Protein AF-A0A923Q7X8-F1 (afdb_monomer)

Secondary structure (DSSP, 8-state):
-HHHHHHHHHHHHHHHHHHHHHHHTTS-HHHHHHHHHHHHHHHHHHHHHHTTGGGS-GGGHHHHHHHHHHHHHHHHHHHHHHHHS-HHHHHHHHHGGGG--

Foldseek 3Di:
DVVVVVVVVCVVVVVCLVVLLVVVLVDPNVVSLVVVVVVCCVPVVVVCVVVPVVPDDPVCVVVVVVCVVVVSVVVSVLSVQSNVDPVVVSVVVVVCVVVPD

Sequence (101 aa):
MPAFLALLASALWGTSDFLGGTASRRLPVLSVLGVSQLCALLVLTPVALALGGLSTDRAYVLPAVLAGLVGPAALVAFYRALATGTMGVVAPIAALGVVVP

Solvent-accessible surface area (backbone atoms only — not comparable to full-atom values): 5726 Å² total; per-residue (Å²): 114,69,68,60,54,49,52,52,49,52,52,52,50,56,51,48,52,51,51,49,27,57,47,35,65,78,42,61,56,68,58,59,49,49,53,51,50,50,51,47,49,67,55,48,49,61,53,36,56,75,73,46,56,85,77,57,64,74,82,52,51,63,60,49,53,50,50,63,50,51,53,58,53,51,50,50,54,50,39,49,46,33,45,77,42,61,53,85,58,40,53,60,59,57,59,54,54,77,75,62,131

Mean predicted aligned error: 8.94 Å

Radius of gyration: 15.89 Å; Cα contacts (8 Å, |Δi|>4): 30; chains: 1; bounding box: 35×34×40 Å

pLDDT: mean 75.82, std 9.78, range [43.19, 89.88]

Structure (mmCIF, N/CA/C/O backbone):
data_AF-A0A923Q7X8-F1
#
_entry.id   AF-A0A923Q7X8-F1
#
loop_
_atom_site.group_PDB
_atom_site.id
_atom_site.type_symbol
_atom_site.label_atom_id
_atom_site.label_alt_id
_atom_site.label_comp_id
_atom_site.label_asym_id
_a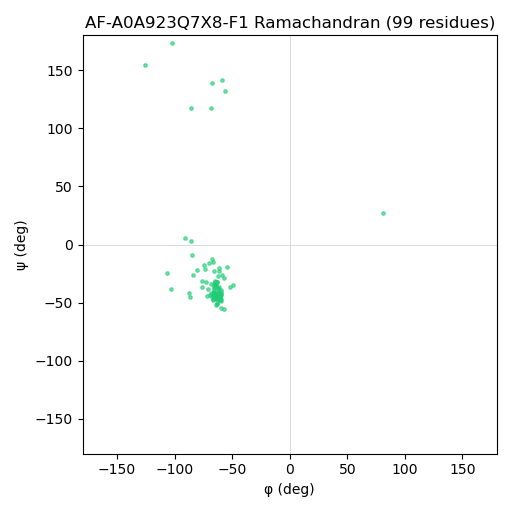tom_site.label_entity_id
_atom_site.label_seq_id
_atom_site.pdbx_PDB_ins_code
_atom_site.Cartn_x
_atom_site.Cartn_y
_atom_site.Cartn_z
_atom_site.occupancy
_atom_site.B_iso_or_equiv
_atom_site.auth_seq_id
_atom_site.auth_comp_id
_atom_site.auth_asym_id
_atom_site.auth_atom_id
_atom_site.pdbx_PDB_model_num
ATOM 1 N N . MET A 1 1 ? -0.223 -22.724 -8.890 1.00 69.25 1 MET A N 1
ATOM 2 C CA . MET A 1 1 ? 0.452 -21.426 -8.657 1.00 69.25 1 MET A CA 1
ATOM 3 C C . MET A 1 1 ? -0.482 -20.307 -8.178 1.00 69.25 1 MET A C 1
ATOM 5 O O . MET A 1 1 ? -0.217 -19.794 -7.098 1.00 69.25 1 MET A O 1
ATOM 9 N N . PRO A 1 2 ? -1.562 -19.922 -8.891 1.00 83.25 2 PRO A N 1
ATOM 10 C CA . PRO A 1 2 ? -2.341 -18.723 -8.537 1.00 83.25 2 PRO A CA 1
ATOM 11 C C . PRO A 1 2 ? -3.074 -18.841 -7.193 1.00 83.25 2 PRO A C 1
ATOM 13 O O . PRO A 1 2 ? -3.106 -17.881 -6.435 1.00 83.25 2 PRO A O 1
ATOM 16 N N . ALA A 1 3 ? -3.570 -20.034 -6.842 1.00 86.31 3 ALA A N 1
ATOM 17 C CA . ALA A 1 3 ? -4.223 -20.274 -5.552 1.00 86.31 3 ALA A CA 1
ATOM 18 C C . ALA A 1 3 ? -3.291 -20.045 -4.346 1.00 86.31 3 ALA A C 1
ATOM 20 O O . ALA A 1 3 ? -3.716 -19.510 -3.329 1.00 86.31 3 ALA A O 1
ATOM 21 N N . PHE A 1 4 ? -2.008 -20.401 -4.469 1.00 89.88 4 PHE A N 1
ATOM 22 C CA . PHE A 1 4 ? -1.027 -20.176 -3.406 1.00 89.88 4 PHE A CA 1
ATOM 23 C C . PHE A 1 4 ? -0.752 -18.681 -3.203 1.00 89.88 4 PHE A C 1
ATOM 25 O O . PHE A 1 4 ? -0.775 -18.202 -2.074 1.00 89.88 4 PHE A O 1
ATOM 32 N N . LEU A 1 5 ? -0.572 -17.933 -4.298 1.00 87.25 5 LEU A N 1
ATOM 33 C CA . LEU A 1 5 ? -0.416 -16.477 -4.250 1.00 87.25 5 LEU A CA 1
ATOM 34 C C . LEU A 1 5 ? -1.668 -15.788 -3.694 1.00 87.25 5 LEU A C 1
ATOM 36 O O . LEU A 1 5 ? -1.538 -14.839 -2.931 1.00 87.25 5 LEU A O 1
ATOM 40 N N . ALA A 1 6 ? -2.864 -16.287 -4.018 1.00 84.69 6 ALA A N 1
ATOM 41 C CA . ALA A 1 6 ? -4.121 -15.766 -3.485 1.00 84.69 6 ALA A CA 1
ATOM 42 C C . ALA A 1 6 ? -4.249 -15.983 -1.966 1.00 84.69 6 ALA A C 1
ATOM 44 O O . ALA A 1 6 ? -4.653 -15.066 -1.255 1.00 84.69 6 ALA A O 1
ATOM 45 N N . LEU A 1 7 ? -3.855 -17.155 -1.453 1.00 88.00 7 LEU A N 1
ATOM 46 C CA . LEU A 1 7 ? -3.823 -17.427 -0.010 1.00 88.00 7 LEU A CA 1
ATOM 47 C C . LEU A 1 7 ? -2.814 -16.529 0.712 1.00 88.00 7 LEU A C 1
ATOM 49 O O . LEU A 1 7 ? -3.130 -15.960 1.755 1.00 88.00 7 LEU A O 1
ATOM 53 N N . LEU A 1 8 ? -1.623 -16.362 0.134 1.00 89.38 8 LEU A N 1
ATOM 54 C CA . LEU A 1 8 ? -0.598 -15.455 0.650 1.00 89.38 8 LEU A CA 1
ATOM 55 C C . LEU A 1 8 ? -1.089 -14.007 0.671 1.00 89.38 8 LEU A C 1
ATOM 57 O O . LEU A 1 8 ? -0.959 -13.334 1.689 1.00 89.38 8 LEU A O 1
ATOM 61 N N . ALA A 1 9 ? -1.692 -13.542 -0.423 1.00 86.12 9 ALA A N 1
ATOM 62 C CA . ALA A 1 9 ? -2.262 -12.206 -0.514 1.00 86.12 9 ALA A CA 1
ATOM 63 C C . ALA A 1 9 ? -3.358 -12.001 0.536 1.00 86.12 9 ALA A C 1
ATOM 65 O O . ALA A 1 9 ? -3.314 -11.009 1.254 1.00 86.12 9 ALA A O 1
ATOM 66 N N . SER A 1 10 ? -4.282 -12.957 0.683 1.00 83.81 10 SER A N 1
ATOM 67 C CA . SER A 1 10 ? -5.348 -12.907 1.690 1.00 83.81 10 SER A CA 1
ATOM 68 C C . SER A 1 10 ? -4.792 -12.842 3.115 1.00 83.81 10 SER A C 1
ATOM 70 O O . SER A 1 10 ? -5.249 -12.019 3.908 1.00 83.81 10 SER A O 1
ATOM 72 N N . ALA A 1 11 ? -3.770 -13.642 3.429 1.00 86.00 11 ALA A N 1
ATOM 73 C CA . ALA A 1 11 ? -3.123 -13.622 4.736 1.00 86.00 11 ALA A CA 1
ATOM 74 C C . ALA A 1 11 ? -2.412 -12.284 5.007 1.00 86.00 11 ALA A C 1
ATOM 76 O O . ALA A 1 11 ? -2.569 -11.712 6.086 1.00 86.00 11 ALA A O 1
ATOM 77 N N . LEU A 1 12 ? -1.660 -11.763 4.033 1.00 86.06 12 LEU A N 1
ATOM 78 C CA . LEU A 1 12 ? -0.925 -10.501 4.160 1.00 86.06 12 LEU A CA 1
ATOM 79 C C . LEU A 1 12 ? -1.867 -9.300 4.289 1.00 86.06 12 LEU A C 1
ATOM 81 O O . LEU A 1 12 ? -1.678 -8.478 5.184 1.00 86.06 12 LEU A O 1
ATOM 85 N N . TRP A 1 13 ? -2.896 -9.220 3.441 1.00 79.31 13 TRP A N 1
ATOM 86 C CA . TRP A 1 13 ? -3.900 -8.156 3.501 1.00 79.31 13 TRP A CA 1
ATOM 87 C C . TRP A 1 13 ? -4.685 -8.199 4.808 1.00 79.31 13 TRP A C 1
ATOM 89 O O . TRP A 1 13 ? -4.727 -7.200 5.519 1.00 79.31 13 TRP A O 1
ATOM 99 N N . GLY A 1 14 ? -5.218 -9.365 5.189 1.00 79.94 14 GLY A N 1
ATOM 100 C CA . GLY A 1 14 ? -5.986 -9.497 6.427 1.00 79.94 14 GLY A CA 1
ATOM 101 C C . GLY A 1 14 ? -5.173 -9.139 7.674 1.00 79.94 14 GLY A C 1
ATOM 102 O O . GLY A 1 14 ? -5.678 -8.472 8.577 1.00 79.94 14 GLY A O 1
ATOM 103 N N . THR A 1 15 ? -3.892 -9.524 7.712 1.00 80.56 15 THR A N 1
ATOM 104 C CA . THR A 1 15 ? -2.999 -9.189 8.833 1.00 80.56 15 THR A CA 1
ATOM 105 C C . THR A 1 15 ? -2.686 -7.691 8.874 1.00 80.56 15 THR A C 1
ATOM 107 O O . THR A 1 15 ? -2.741 -7.088 9.948 1.00 80.56 15 THR A O 1
ATOM 110 N N . SER A 1 16 ? -2.406 -7.073 7.722 1.00 78.00 16 SER A N 1
ATOM 111 C CA . SER A 1 16 ? -2.181 -5.626 7.612 1.00 78.00 16 SER A CA 1
ATOM 112 C C . SER A 1 16 ? -3.408 -4.810 8.011 1.00 78.00 16 SER A C 1
ATOM 114 O O . 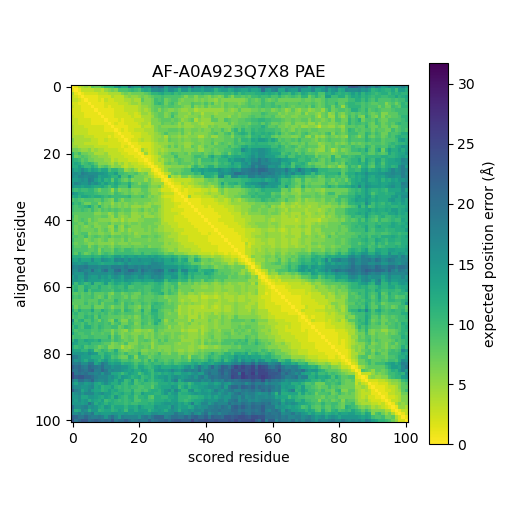SER A 1 16 ? -3.266 -3.864 8.781 1.00 78.00 16 SER A O 1
ATOM 116 N N . ASP A 1 17 ? -4.607 -5.191 7.570 1.00 76.00 17 ASP A N 1
ATOM 117 C CA . ASP A 1 17 ? -5.846 -4.477 7.899 1.00 76.00 17 ASP A CA 1
ATOM 118 C C . ASP A 1 17 ? -6.166 -4.566 9.393 1.00 76.00 17 ASP A C 1
ATOM 120 O O . ASP A 1 17 ? -6.560 -3.577 10.019 1.00 76.00 17 ASP A O 1
ATOM 124 N N . PHE A 1 18 ? -5.935 -5.734 10.000 1.00 70.81 18 PHE A N 1
ATOM 125 C CA . PHE A 1 18 ? -6.127 -5.931 11.433 1.00 70.81 18 PHE A CA 1
ATOM 126 C C . PHE A 1 18 ? -5.128 -5.119 12.267 1.00 70.81 18 PHE A C 1
ATOM 128 O O . PHE A 1 18 ? -5.521 -4.426 13.214 1.00 70.81 18 PHE A O 1
ATOM 135 N N . LEU A 1 19 ? -3.839 -5.168 11.916 1.00 75.06 19 LEU A N 1
ATOM 136 C CA . LEU A 1 19 ? -2.790 -4.404 12.594 1.00 75.06 19 LEU A CA 1
ATOM 137 C C . LEU A 1 19 ? -2.981 -2.897 12.396 1.00 75.06 19 LEU A C 1
ATOM 139 O O . LEU A 1 19 ? -2.925 -2.148 13.369 1.00 75.06 19 LEU A O 1
ATOM 143 N N . GLY A 1 20 ? -3.265 -2.458 11.170 1.00 71.31 20 GLY A N 1
ATOM 144 C CA . GLY A 1 20 ? -3.501 -1.062 10.809 1.00 71.31 20 GLY A CA 1
ATOM 145 C C . GLY A 1 20 ? -4.751 -0.490 11.475 1.00 71.31 20 GLY A C 1
ATOM 146 O O . GLY A 1 20 ? -4.696 0.602 12.044 1.00 71.31 20 GLY A O 1
ATOM 147 N N . GLY A 1 21 ? -5.852 -1.246 11.509 1.00 69.25 21 GLY A N 1
ATOM 148 C CA . GLY A 1 21 ? -7.080 -0.878 12.217 1.00 69.25 21 GLY A CA 1
ATOM 149 C C . GLY A 1 21 ? -6.898 -0.821 13.736 1.00 69.25 21 GLY A C 1
ATOM 150 O O . GLY A 1 21 ? -7.349 0.125 14.384 1.00 69.25 21 GLY A O 1
ATOM 151 N N . THR A 1 22 ? -6.174 -1.780 14.321 1.00 69.38 22 THR A N 1
ATOM 152 C CA . THR A 1 22 ? -5.876 -1.796 15.764 1.00 69.38 22 THR A CA 1
ATOM 153 C C . THR A 1 22 ? -4.921 -0.667 16.162 1.00 69.38 22 THR A C 1
ATOM 155 O O . THR A 1 22 ? -5.141 -0.004 17.177 1.00 69.38 22 THR A O 1
ATOM 158 N N . ALA A 1 23 ? -3.890 -0.396 15.356 1.00 66.50 23 ALA A N 1
ATOM 159 C CA . ALA A 1 23 ? -2.954 0.707 15.569 1.00 66.50 23 ALA A CA 1
ATOM 160 C C . ALA A 1 23 ? -3.640 2.074 15.422 1.00 66.50 23 ALA A C 1
ATOM 162 O O . ALA A 1 23 ? -3.430 2.954 16.254 1.00 66.50 23 ALA A O 1
ATOM 163 N N . SER A 1 24 ? -4.532 2.226 14.439 1.00 66.69 24 SER A N 1
ATOM 164 C CA . SER A 1 24 ? -5.314 3.451 14.200 1.00 66.69 24 SER A CA 1
ATOM 165 C C . SER A 1 24 ? -6.323 3.774 15.308 1.00 66.69 24 SER A C 1
ATOM 167 O O . SER A 1 24 ? -6.807 4.899 15.389 1.00 66.69 24 SER A O 1
ATOM 169 N N . ARG A 1 25 ? -6.634 2.812 16.188 1.00 66.69 25 ARG A N 1
ATOM 170 C CA . ARG A 1 25 ? -7.414 3.059 17.415 1.00 66.69 25 ARG A CA 1
ATOM 171 C C . ARG A 1 25 ? -6.581 3.648 18.553 1.00 66.69 25 ARG A C 1
ATOM 173 O O . ARG A 1 25 ? -7.151 4.223 19.473 1.00 66.69 25 ARG A O 1
ATOM 180 N N . ARG A 1 26 ? -5.255 3.470 18.531 1.00 63.03 26 ARG A N 1
ATOM 181 C CA . ARG A 1 26 ? -4.336 3.918 19.596 1.00 63.03 26 ARG A CA 1
ATOM 182 C C . ARG A 1 26 ? -3.499 5.130 19.199 1.00 63.03 26 ARG A C 1
ATOM 184 O O . ARG A 1 26 ? -3.045 5.859 20.073 1.00 63.03 26 ARG A O 1
ATOM 191 N N . LEU A 1 27 ? -3.283 5.331 17.904 1.00 64.06 27 LEU A N 1
ATOM 192 C CA . LEU A 1 27 ? -2.465 6.399 17.343 1.00 64.06 27 LEU A CA 1
ATOM 193 C C . LEU A 1 27 ? -3.266 7.196 16.308 1.00 64.06 27 LEU A C 1
ATOM 195 O O . LEU A 1 27 ? -4.182 6.649 15.692 1.00 64.06 27 LEU A O 1
ATOM 199 N N . PRO A 1 28 ? -2.916 8.473 16.068 1.00 68.19 28 PRO A N 1
ATOM 200 C CA . PRO A 1 28 ? -3.516 9.244 14.989 1.00 68.19 28 PRO A CA 1
ATOM 201 C C . PRO A 1 28 ? -3.318 8.513 13.655 1.00 68.19 28 PRO A C 1
ATOM 203 O O . PRO A 1 28 ? -2.200 8.116 13.324 1.00 68.19 28 PRO A O 1
ATOM 206 N N . VAL A 1 29 ? -4.384 8.380 12.861 1.00 65.31 29 VAL A N 1
ATOM 207 C CA . VAL A 1 29 ? -4.354 7.701 11.547 1.00 65.31 29 VAL A CA 1
ATOM 208 C C . VAL A 1 29 ? -3.238 8.248 10.652 1.00 65.31 29 VAL A C 1
ATOM 210 O O . VAL A 1 29 ? -2.566 7.484 9.969 1.00 65.31 29 VAL A O 1
ATOM 213 N N . LEU A 1 30 ? -2.978 9.558 10.711 1.00 66.75 30 LEU A N 1
ATOM 214 C CA . LEU A 1 30 ? -1.902 10.211 9.959 1.00 66.75 30 LEU A CA 1
ATOM 215 C C . LEU A 1 30 ? -0.500 9.715 10.345 1.00 66.75 30 LEU A C 1
ATOM 217 O O . LEU A 1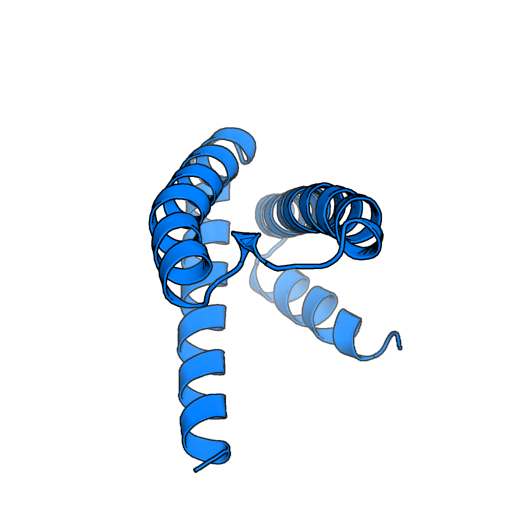 30 ? 0.373 9.647 9.485 1.00 66.75 30 LEU A O 1
ATOM 221 N N . SER A 1 31 ? -0.275 9.338 11.605 1.00 69.06 31 SER A N 1
ATOM 222 C CA . SER A 1 31 ? 1.005 8.797 12.076 1.00 69.06 31 SER A CA 1
ATOM 223 C C . SER A 1 31 ? 1.232 7.382 11.545 1.00 69.06 31 SER A C 1
ATOM 225 O O . SER A 1 31 ? 2.313 7.073 11.052 1.00 69.06 31 SER A O 1
ATOM 227 N N . VAL A 1 32 ? 0.193 6.542 11.590 1.00 69.44 32 VAL A N 1
ATOM 228 C CA . VAL A 1 32 ? 0.228 5.174 11.045 1.00 69.44 32 VAL A CA 1
ATOM 229 C C . VAL A 1 32 ? 0.444 5.213 9.532 1.00 69.44 32 VAL A C 1
ATOM 231 O O . VAL A 1 32 ? 1.293 4.497 9.004 1.00 69.44 32 VAL A O 1
ATOM 234 N N . LEU A 1 33 ? -0.263 6.111 8.842 1.00 73.38 33 LEU A N 1
ATOM 235 C CA . LEU A 1 33 ? -0.122 6.301 7.404 1.00 73.38 33 LEU A CA 1
ATOM 236 C C . LEU A 1 33 ? 1.265 6.832 7.033 1.00 73.38 33 LEU A C 1
ATOM 238 O O . LEU A 1 33 ? 1.867 6.343 6.086 1.00 73.38 33 LEU A O 1
ATOM 242 N N . GLY A 1 34 ? 1.787 7.803 7.787 1.00 76.75 34 GLY A N 1
ATOM 243 C CA . GLY A 1 34 ? 3.110 8.379 7.551 1.00 76.75 34 GLY A CA 1
ATOM 244 C C . GLY A 1 34 ? 4.221 7.337 7.654 1.00 76.75 34 GLY A C 1
ATOM 245 O O . GLY A 1 34 ? 5.060 7.249 6.761 1.00 76.75 34 GLY A O 1
ATOM 246 N N . VAL A 1 35 ? 4.188 6.492 8.690 1.00 80.25 35 VAL A N 1
ATOM 247 C CA . VAL A 1 35 ? 5.149 5.386 8.845 1.00 80.25 35 VAL A CA 1
ATOM 248 C C . VAL A 1 35 ? 4.979 4.358 7.726 1.00 80.25 35 VAL A C 1
ATOM 250 O O . VAL A 1 35 ? 5.967 3.959 7.117 1.00 80.25 35 VAL A O 1
ATOM 253 N N . SER A 1 36 ? 3.740 3.987 7.391 1.00 77.25 36 SER A N 1
ATOM 254 C CA . SER A 1 36 ? 3.459 3.061 6.288 1.00 77.25 36 SER A CA 1
ATOM 255 C C . SER A 1 36 ? 3.972 3.587 4.944 1.00 77.25 36 SER A C 1
ATOM 257 O O . SER A 1 36 ? 4.592 2.833 4.198 1.00 77.25 36 SER A O 1
ATOM 259 N N . GLN A 1 37 ? 3.786 4.877 4.649 1.00 81.75 37 GLN A N 1
ATOM 260 C CA . GLN A 1 37 ? 4.276 5.484 3.411 1.00 81.75 37 GLN A CA 1
ATOM 261 C C . GLN A 1 37 ? 5.785 5.669 3.391 1.00 81.75 37 GLN A C 1
ATOM 263 O O . GLN A 1 37 ? 6.379 5.517 2.328 1.00 81.75 37 GLN A O 1
ATOM 268 N N . LEU A 1 38 ? 6.426 5.913 4.535 1.00 84.25 38 LEU A N 1
ATOM 269 C CA . LEU A 1 38 ? 7.885 5.875 4.627 1.00 84.25 38 LEU A CA 1
ATOM 270 C C . LEU A 1 38 ? 8.418 4.468 4.345 1.00 84.25 38 LEU A C 1
ATOM 272 O O . LEU A 1 38 ? 9.329 4.318 3.535 1.00 84.25 38 LEU A O 1
ATOM 276 N N . CYS A 1 39 ? 7.830 3.431 4.943 1.00 85.06 39 CYS A N 1
ATOM 277 C CA . CYS A 1 39 ? 8.198 2.046 4.654 1.00 85.06 39 CYS A CA 1
ATOM 278 C C . CYS A 1 39 ? 7.964 1.694 3.179 1.00 85.06 39 CYS A C 1
ATOM 280 O 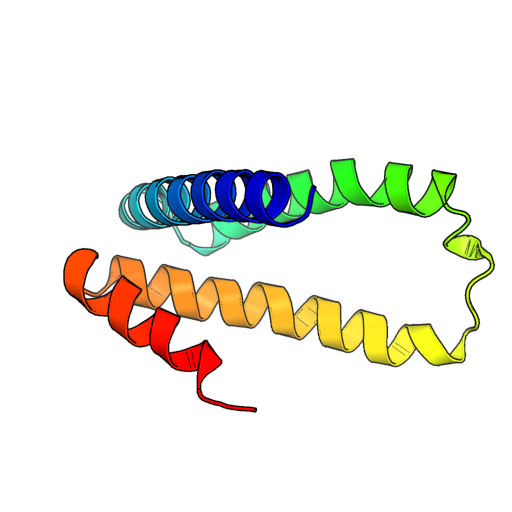O . CYS A 1 39 ? 8.849 1.128 2.541 1.00 85.06 39 CYS A O 1
ATOM 282 N N . ALA A 1 40 ? 6.812 2.071 2.617 1.00 83.94 40 ALA A N 1
ATOM 283 C CA . ALA A 1 40 ? 6.502 1.856 1.209 1.00 83.94 40 ALA A CA 1
ATOM 284 C C . ALA A 1 40 ? 7.510 2.568 0.300 1.00 83.94 40 ALA A C 1
ATOM 286 O O . ALA A 1 40 ? 8.014 1.956 -0.634 1.00 83.94 40 ALA A O 1
ATOM 287 N N . LEU A 1 41 ? 7.868 3.819 0.598 1.00 86.12 41 LEU A N 1
ATOM 288 C CA . LEU A 1 41 ? 8.874 4.563 -0.157 1.00 86.12 41 LEU A CA 1
ATOM 289 C C . LEU A 1 41 ? 10.239 3.865 -0.095 1.00 86.12 41 LEU A C 1
ATOM 291 O O . LEU A 1 41 ? 10.864 3.658 -1.133 1.00 86.12 41 LEU A O 1
ATOM 295 N N . LEU A 1 42 ? 10.683 3.458 1.096 1.00 89.31 42 LEU A N 1
ATOM 296 C CA . LEU A 1 42 ? 11.980 2.804 1.296 1.00 89.31 42 LEU A CA 1
ATOM 297 C C . LEU A 1 42 ? 12.080 1.442 0.603 1.00 89.31 42 LEU A C 1
ATOM 299 O O . LEU A 1 42 ? 13.155 1.089 0.129 1.00 89.31 42 LEU A O 1
ATOM 303 N N . VAL A 1 43 ? 10.984 0.687 0.529 1.00 87.75 43 VAL A N 1
ATOM 304 C CA . VAL A 1 43 ? 10.965 -0.642 -0.100 1.00 87.75 43 VAL A CA 1
ATOM 305 C C . VAL A 1 43 ? 10.713 -0.550 -1.605 1.00 87.75 43 VAL A C 1
ATOM 307 O O . VAL A 1 43 ? 11.409 -1.196 -2.385 1.00 87.75 43 VAL A O 1
ATOM 310 N N . LEU A 1 44 ? 9.745 0.258 -2.041 1.00 86.38 44 LEU A N 1
ATOM 311 C CA . LEU A 1 44 ? 9.341 0.322 -3.447 1.00 86.38 44 LEU A CA 1
ATOM 312 C C . LEU A 1 44 ? 10.329 1.105 -4.310 1.00 86.38 44 LEU A C 1
ATOM 314 O O . LEU A 1 44 ? 10.494 0.755 -5.473 1.00 86.38 44 LEU A O 1
ATOM 318 N N . THR A 1 45 ? 11.021 2.116 -3.773 1.00 87.75 45 THR A N 1
ATOM 319 C CA . THR A 1 45 ? 12.015 2.889 -4.542 1.00 87.75 45 THR A CA 1
ATOM 320 C C . THR A 1 45 ? 13.155 2.014 -5.083 1.00 87.75 45 THR A C 1
ATOM 322 O O . THR A 1 45 ? 13.358 2.016 -6.296 1.00 87.75 45 THR A O 1
ATOM 325 N N . PRO A 1 46 ? 13.890 1.227 -4.270 1.00 88.12 46 PRO A N 1
ATOM 326 C CA . PRO A 1 46 ? 14.960 0.374 -4.789 1.00 88.12 46 PRO A CA 1
ATOM 327 C C . PRO A 1 46 ? 14.443 -0.711 -5.740 1.00 88.12 46 PRO A C 1
ATOM 329 O O . PRO A 1 46 ? 15.104 -1.003 -6.734 1.00 88.12 46 PRO A O 1
ATOM 332 N N . VAL A 1 47 ? 13.247 -1.261 -5.496 1.00 89.06 47 VAL A N 1
ATOM 333 C CA . VAL A 1 47 ? 12.604 -2.224 -6.407 1.00 89.06 47 VAL A CA 1
ATOM 334 C C . VAL A 1 47 ? 12.287 -1.575 -7.756 1.00 89.06 47 VAL A C 1
ATOM 336 O O . VAL A 1 47 ? 12.609 -2.137 -8.800 1.00 89.06 47 VAL A O 1
ATOM 339 N N . ALA A 1 48 ? 11.713 -0.371 -7.751 1.00 85.88 48 ALA A N 1
ATOM 340 C CA . ALA A 1 48 ? 11.412 0.379 -8.965 1.00 85.88 48 ALA A CA 1
ATOM 341 C C . ALA A 1 48 ? 12.685 0.731 -9.745 1.00 85.88 48 ALA A C 1
ATOM 343 O O . ALA A 1 48 ? 12.704 0.610 -10.968 1.00 85.88 48 ALA A O 1
ATOM 344 N N . LEU A 1 49 ? 13.764 1.116 -9.057 1.00 87.94 49 LEU A N 1
ATOM 345 C CA . LEU A 1 49 ? 15.060 1.374 -9.687 1.00 87.94 49 LEU A CA 1
ATOM 346 C C . LEU A 1 49 ? 15.652 0.104 -10.314 1.00 87.94 49 LEU A C 1
ATOM 348 O O . LEU A 1 49 ? 16.103 0.151 -11.456 1.00 87.94 49 LEU A O 1
ATOM 352 N N . ALA A 1 50 ? 15.597 -1.033 -9.612 1.00 89.44 50 ALA A N 1
ATOM 353 C CA . ALA A 1 50 ? 16.086 -2.318 -10.115 1.00 89.44 50 ALA A CA 1
ATOM 354 C C . ALA A 1 50 ? 15.313 -2.812 -11.353 1.00 89.44 50 ALA A C 1
ATOM 356 O O . ALA A 1 50 ? 15.894 -3.452 -12.225 1.00 89.44 50 ALA A O 1
ATOM 357 N N . LEU A 1 51 ? 14.020 -2.489 -11.448 1.00 87.69 51 LEU A N 1
ATOM 358 C CA . LEU A 1 51 ? 13.153 -2.829 -12.582 1.00 87.69 51 LEU A CA 1
ATOM 359 C C . LEU A 1 51 ? 13.221 -1.816 -13.738 1.00 87.69 51 LEU A C 1
ATOM 361 O O . LEU A 1 51 ? 12.504 -1.969 -14.724 1.00 87.69 51 LEU A O 1
ATOM 365 N N . GLY A 1 52 ? 14.069 -0.788 -13.642 1.00 82.44 52 GLY A N 1
ATOM 366 C CA . GLY A 1 52 ? 14.238 0.202 -14.704 1.00 82.44 52 GLY A CA 1
ATOM 367 C C . GLY A 1 52 ? 13.162 1.289 -14.730 1.00 82.44 52 GLY A C 1
ATOM 368 O O . GLY A 1 52 ? 12.928 1.881 -15.773 1.00 82.44 52 GLY A O 1
ATOM 369 N N . GLY A 1 53 ? 12.529 1.623 -13.603 1.00 75.75 53 GLY A N 1
ATOM 370 C CA . GLY A 1 53 ? 11.464 2.635 -13.541 1.00 75.75 53 GLY A CA 1
ATOM 371 C C . GLY A 1 53 ? 11.838 4.016 -14.109 1.00 75.75 53 GLY A C 1
ATOM 372 O O . GLY A 1 53 ? 10.950 4.776 -14.487 1.00 75.75 53 GLY A O 1
ATOM 373 N N . LEU A 1 54 ? 13.136 4.322 -14.238 1.00 73.75 54 LEU A N 1
ATOM 374 C CA . LEU A 1 54 ? 13.657 5.562 -14.826 1.00 73.75 54 LEU A CA 1
ATOM 375 C C . LEU A 1 54 ? 13.547 5.637 -16.360 1.00 73.75 54 LEU A C 1
ATOM 377 O O . LEU A 1 54 ? 13.646 6.733 -16.905 1.00 73.75 54 LEU A O 1
ATOM 381 N N . SER A 1 55 ? 13.347 4.516 -17.060 1.00 74.00 55 SER A N 1
ATOM 382 C CA . SER A 1 55 ? 13.137 4.489 -18.518 1.00 74.00 55 SER A CA 1
ATOM 383 C C . SER A 1 55 ? 11.661 4.587 -18.921 1.00 74.00 55 SER A C 1
ATOM 385 O O . SER A 1 55 ? 11.336 4.491 -20.103 1.00 74.00 55 SER A O 1
ATOM 387 N N . THR A 1 56 ? 10.765 4.793 -17.950 1.00 74.19 56 THR A N 1
ATOM 388 C CA . THR A 1 56 ? 9.322 4.928 -18.179 1.00 74.19 56 THR A CA 1
ATOM 389 C C . THR A 1 56 ? 8.998 6.212 -18.943 1.00 74.19 56 THR A C 1
ATOM 391 O O . THR A 1 56 ? 9.548 7.278 -18.664 1.00 74.19 56 THR A O 1
ATOM 394 N N . ASP A 1 57 ? 8.061 6.120 -19.888 1.00 82.38 57 ASP A N 1
ATOM 395 C CA . ASP A 1 57 ? 7.588 7.261 -20.671 1.00 82.38 57 ASP A CA 1
ATOM 396 C C . ASP A 1 57 ? 6.991 8.365 -19.773 1.00 82.38 57 ASP A C 1
ATOM 398 O O . ASP A 1 57 ? 6.271 8.100 -18.803 1.00 82.38 57 ASP A O 1
ATOM 402 N N . ARG A 1 58 ? 7.252 9.630 -20.119 1.00 79.69 58 ARG A N 1
ATOM 403 C CA . ARG A 1 58 ? 6.794 10.813 -19.368 1.00 79.69 58 ARG A CA 1
ATOM 404 C C . ARG A 1 58 ? 5.269 10.901 -19.309 1.00 79.69 58 ARG A C 1
ATOM 406 O O . ARG A 1 58 ? 4.737 11.499 -18.375 1.00 79.69 58 ARG A O 1
ATOM 413 N N . ALA A 1 59 ? 4.574 10.267 -20.253 1.00 83.62 59 ALA A N 1
ATOM 414 C CA . ALA A 1 59 ? 3.120 10.143 -20.259 1.00 83.62 59 ALA A CA 1
ATOM 415 C C . ALA A 1 59 ? 2.558 9.472 -18.988 1.00 83.62 59 ALA A C 1
ATOM 417 O O . ALA A 1 59 ? 1.451 9.803 -18.565 1.00 83.62 59 ALA A O 1
ATOM 418 N N . TYR A 1 60 ? 3.320 8.588 -18.331 1.00 80.94 60 TYR A N 1
ATOM 419 C CA . TYR A 1 60 ? 2.872 7.890 -17.120 1.00 80.94 60 TYR A CA 1
ATOM 420 C C . TYR A 1 60 ? 3.084 8.684 -15.827 1.00 80.94 60 TYR A C 1
ATOM 422 O O . TYR A 1 60 ? 2.557 8.300 -14.786 1.00 80.94 60 TYR A O 1
ATOM 430 N N . VAL A 1 61 ? 3.803 9.809 -15.867 1.00 82.00 61 VAL A N 1
ATOM 431 C CA . VAL A 1 61 ? 4.111 10.594 -14.660 1.00 82.00 61 VAL A CA 1
ATOM 432 C C . VAL A 1 61 ? 2.842 11.192 -14.055 1.00 82.00 61 VAL A C 1
ATOM 434 O O . VAL A 1 61 ? 2.627 11.085 -12.851 1.00 82.00 61 VAL A O 1
ATOM 437 N N . LEU A 1 62 ? 1.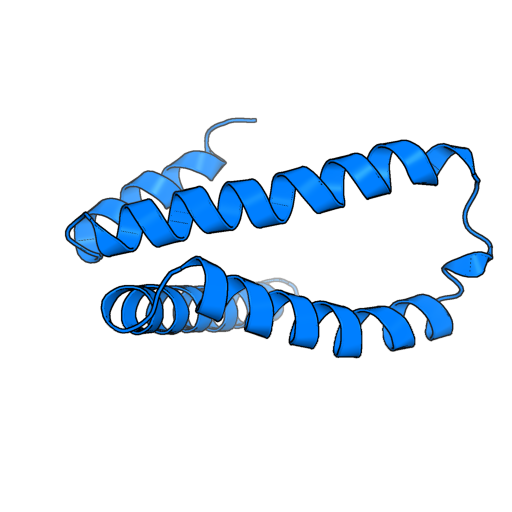971 11.779 -14.880 1.00 84.94 62 LEU A N 1
ATOM 438 C CA . LEU A 1 62 ? 0.722 12.378 -14.407 1.00 84.94 62 LEU A CA 1
ATOM 439 C C . LEU A 1 62 ? -0.236 11.344 -13.775 1.00 84.94 62 LEU A C 1
ATOM 441 O O . LEU A 1 62 ? -0.646 11.561 -12.633 1.00 84.94 62 LEU A O 1
ATOM 445 N N . PRO A 1 63 ? -0.565 10.209 -14.429 1.00 85.06 63 PRO A N 1
ATOM 446 C CA . PRO A 1 63 ? -1.391 9.184 -13.798 1.00 85.06 63 PRO A CA 1
ATOM 447 C C . PRO A 1 63 ? -0.710 8.534 -12.584 1.00 85.06 63 PRO A C 1
ATOM 449 O O . PRO A 1 63 ? -1.406 8.211 -11.626 1.00 85.06 63 PRO A O 1
ATOM 452 N N . ALA A 1 64 ? 0.624 8.403 -12.555 1.00 83.19 64 ALA A N 1
ATOM 453 C CA . ALA A 1 64 ? 1.341 7.887 -11.385 1.00 83.19 64 ALA A CA 1
ATOM 454 C C . ALA A 1 64 ? 1.226 8.817 -10.166 1.00 83.19 64 ALA A C 1
ATOM 456 O O . ALA A 1 64 ? 0.987 8.344 -9.055 1.00 83.19 64 ALA A O 1
ATOM 457 N N . VAL A 1 65 ? 1.338 10.135 -10.363 1.00 84.25 65 VAL A N 1
ATOM 458 C CA . VAL A 1 65 ? 1.144 11.124 -9.289 1.00 84.25 65 VAL A CA 1
ATOM 459 C C . VAL A 1 65 ? -0.292 11.079 -8.770 1.00 84.25 65 VAL A C 1
ATOM 461 O O . VAL A 1 65 ? -0.503 11.034 -7.560 1.00 84.25 65 VAL A O 1
ATOM 464 N N . LEU A 1 66 ? -1.282 11.038 -9.666 1.00 86.38 66 LEU A N 1
ATOM 465 C CA . LEU A 1 66 ? -2.691 10.952 -9.274 1.00 86.38 66 LEU A CA 1
ATOM 466 C C . LEU A 1 66 ? -2.986 9.657 -8.505 1.00 86.38 66 LEU A C 1
ATOM 468 O O . LEU A 1 66 ? -3.582 9.713 -7.430 1.00 86.38 66 LEU A O 1
ATOM 472 N N . ALA A 1 67 ? -2.507 8.507 -8.986 1.00 83.31 67 ALA A N 1
ATOM 473 C CA . ALA A 1 67 ? -2.638 7.230 -8.285 1.00 83.31 67 ALA A CA 1
ATOM 474 C C . ALA A 1 67 ? -1.967 7.266 -6.899 1.00 83.31 67 ALA A C 1
ATOM 476 O O . ALA A 1 67 ? -2.538 6.790 -5.914 1.00 83.31 67 ALA A O 1
ATOM 477 N N . GLY A 1 68 ? -0.793 7.897 -6.807 1.00 81.50 68 GLY A N 1
ATOM 478 C CA . GLY A 1 68 ? -0.048 8.085 -5.564 1.00 81.50 68 GLY A CA 1
ATOM 479 C C . GLY A 1 68 ? -0.736 8.994 -4.543 1.00 81.50 68 GLY A C 1
ATOM 480 O O . GLY A 1 68 ? -0.462 8.858 -3.356 1.00 81.50 68 GLY A O 1
ATOM 481 N N . LEU A 1 69 ? -1.641 9.885 -4.961 1.00 83.81 69 LEU A N 1
ATOM 482 C CA . LEU A 1 69 ? -2.458 10.706 -4.057 1.00 83.81 69 LEU A CA 1
ATOM 483 C C . LEU A 1 69 ? -3.752 9.995 -3.647 1.00 83.81 69 LEU A C 1
ATOM 485 O O . LEU A 1 69 ? -4.137 10.027 -2.477 1.00 83.81 69 LEU A O 1
ATOM 489 N N . VAL A 1 70 ? -4.413 9.334 -4.600 1.00 85.19 70 VAL A N 1
ATOM 490 C CA . VAL A 1 70 ? -5.693 8.651 -4.374 1.00 85.19 70 VAL A CA 1
ATOM 491 C C . VAL A 1 70 ? -5.528 7.452 -3.440 1.00 85.19 70 VAL A C 1
ATOM 493 O O . VAL A 1 70 ? -6.332 7.292 -2.524 1.00 85.19 70 VAL A O 1
ATOM 496 N N . GLY A 1 71 ? -4.476 6.644 -3.607 1.00 80.44 71 GLY A N 1
ATOM 497 C CA . GLY A 1 71 ? -4.241 5.452 -2.781 1.00 80.44 71 GLY A CA 1
ATOM 498 C C . GLY A 1 71 ? -4.148 5.754 -1.275 1.00 80.44 71 GLY A C 1
ATOM 499 O O . GLY A 1 71 ? -4.934 5.211 -0.497 1.00 80.44 71 GLY A O 1
ATOM 500 N N . PRO A 1 72 ? -3.250 6.654 -0.835 1.00 76.88 72 PRO A N 1
ATOM 501 C CA . PRO A 1 72 ? -3.145 7.046 0.568 1.00 76.88 72 PRO A CA 1
ATOM 502 C C . PRO A 1 72 ? -4.413 7.720 1.091 1.00 76.88 72 PRO A C 1
ATOM 504 O O . PRO A 1 72 ? -4.808 7.459 2.224 1.00 76.88 72 PRO A O 1
ATOM 507 N N . ALA A 1 73 ? -5.078 8.555 0.285 1.00 78.19 73 ALA A N 1
ATOM 508 C CA . ALA A 1 73 ? -6.334 9.190 0.680 1.00 78.19 73 ALA A CA 1
ATOM 509 C C . ALA A 1 73 ? -7.444 8.153 0.937 1.00 78.19 73 ALA A C 1
ATOM 511 O O . ALA A 1 73 ? -8.141 8.234 1.952 1.00 78.19 73 ALA A O 1
ATOM 512 N N . ALA A 1 74 ? -7.564 7.143 0.071 1.00 78.50 74 ALA A N 1
ATOM 513 C CA . ALA A 1 74 ? -8.480 6.021 0.258 1.00 78.50 74 ALA A CA 1
ATOM 514 C C . ALA A 1 74 ? -8.133 5.215 1.518 1.00 78.50 74 ALA A C 1
ATOM 516 O O . ALA A 1 74 ? -9.018 4.878 2.304 1.00 78.50 74 ALA A O 1
ATOM 517 N N . LEU A 1 75 ? -6.841 4.983 1.768 1.00 72.69 75 LEU A N 1
ATOM 518 C CA . LEU A 1 75 ? -6.369 4.266 2.950 1.00 72.69 75 LEU A CA 1
ATOM 519 C C . LEU A 1 75 ? -6.660 5.035 4.253 1.00 72.69 75 LEU A C 1
ATOM 521 O O . LEU A 1 75 ? -7.063 4.435 5.249 1.00 72.69 75 LEU A O 1
ATOM 525 N N . VAL A 1 76 ? -6.544 6.370 4.247 1.00 74.94 76 VAL A N 1
ATOM 526 C CA . VAL A 1 76 ? -6.974 7.221 5.372 1.00 74.94 76 VAL A CA 1
ATOM 527 C C . VAL A 1 76 ? -8.468 7.061 5.623 1.00 74.94 76 VAL A C 1
ATOM 529 O O . VAL A 1 76 ? -8.871 6.876 6.771 1.00 74.94 76 VAL A O 1
ATOM 532 N N . ALA A 1 77 ? -9.297 7.135 4.580 1.00 76.12 77 ALA A N 1
ATOM 533 C CA . ALA A 1 77 ? -10.742 6.975 4.719 1.00 76.12 77 ALA A CA 1
ATOM 534 C C . ALA A 1 77 ? -11.102 5.589 5.284 1.00 76.12 77 ALA A C 1
ATOM 536 O O . ALA A 1 77 ? -11.913 5.495 6.207 1.00 76.12 77 ALA A O 1
ATOM 537 N N . PHE A 1 78 ? -10.434 4.540 4.804 1.00 71.94 78 PHE A N 1
ATOM 538 C CA . PHE A 1 78 ? -10.613 3.163 5.254 1.00 71.94 78 PHE A CA 1
ATOM 539 C C . PHE A 1 78 ? -10.217 2.960 6.723 1.00 71.94 78 PHE A C 1
ATOM 541 O O . PHE A 1 78 ? -11.029 2.491 7.524 1.00 71.94 78 PHE A O 1
ATOM 548 N N . TYR A 1 79 ? -9.014 3.383 7.128 1.00 70.50 79 TYR A N 1
ATOM 549 C CA . TYR A 1 79 ? -8.585 3.264 8.524 1.00 70.50 79 TYR A CA 1
ATOM 550 C C . TYR A 1 79 ? -9.411 4.133 9.471 1.00 70.50 79 TYR A C 1
ATOM 552 O O . TYR A 1 79 ? -9.696 3.709 10.592 1.00 70.50 79 TYR A O 1
ATOM 560 N N . ARG A 1 80 ? -9.862 5.317 9.032 1.00 68.19 80 ARG A N 1
ATOM 561 C CA . ARG A 1 80 ? -10.809 6.125 9.813 1.00 68.19 80 ARG A CA 1
ATOM 562 C C . ARG A 1 80 ? -12.139 5.403 10.001 1.00 68.19 80 ARG A C 1
ATOM 564 O O . ARG A 1 80 ? -12.638 5.408 11.120 1.00 68.19 80 ARG A O 1
ATOM 571 N N . ALA A 1 81 ? -12.676 4.762 8.964 1.00 67.56 81 ALA A N 1
ATOM 572 C CA . ALA A 1 81 ? -13.903 3.975 9.070 1.00 67.56 81 ALA A CA 1
ATOM 573 C C . ALA A 1 81 ? -13.741 2.788 10.039 1.00 67.56 81 ALA A C 1
ATOM 575 O O . ALA A 1 81 ? -14.614 2.546 10.871 1.00 67.56 81 ALA A O 1
ATOM 576 N N . LEU A 1 82 ? -12.607 2.076 9.992 1.00 66.06 82 LEU A N 1
ATOM 577 C CA . LEU A 1 82 ? -12.301 0.975 10.920 1.00 66.06 82 LEU A CA 1
ATOM 578 C C . LEU A 1 82 ? -12.138 1.442 12.375 1.00 66.06 82 LEU A C 1
ATOM 580 O O . LEU A 1 82 ? -12.453 0.699 13.311 1.00 66.06 82 LEU A O 1
ATOM 584 N N . ALA A 1 83 ? -11.634 2.661 12.574 1.00 64.12 83 ALA A N 1
ATOM 585 C CA . ALA A 1 83 ? -11.454 3.251 13.894 1.00 64.12 83 ALA A CA 1
ATOM 586 C C . ALA A 1 83 ? -12.777 3.747 14.506 1.00 64.12 83 ALA A C 1
ATOM 588 O O . ALA A 1 83 ? -12.960 3.605 15.713 1.00 64.12 83 ALA A O 1
ATOM 589 N N . THR A 1 84 ? -13.697 4.300 13.705 1.00 64.69 84 THR A N 1
ATOM 590 C CA . THR A 1 84 ? -14.993 4.817 14.186 1.00 64.69 84 THR A CA 1
ATOM 591 C C . THR A 1 84 ? -16.073 3.743 14.326 1.00 64.69 84 THR A C 1
ATOM 593 O O . THR A 1 84 ? -16.981 3.911 15.138 1.00 64.69 84 THR A O 1
ATOM 596 N N . GLY A 1 85 ? -15.992 2.643 13.572 1.00 62.00 85 GLY A N 1
ATOM 597 C CA . GLY A 1 85 ? -16.960 1.544 13.623 1.00 62.00 85 GLY A CA 1
ATOM 598 C C . GLY A 1 85 ? -16.503 0.306 14.407 1.00 62.00 85 GLY A C 1
ATOM 599 O O . GLY A 1 85 ?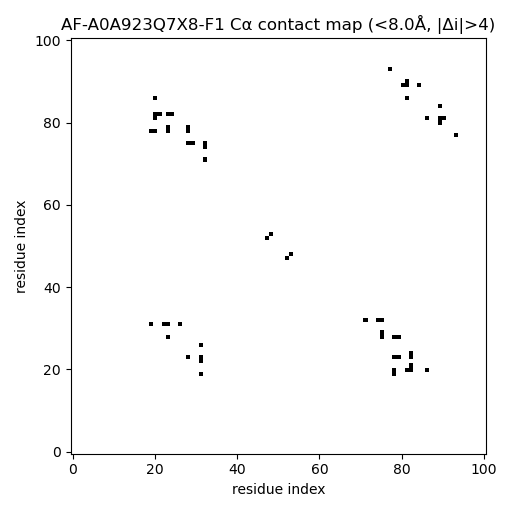 -15.351 0.155 14.834 1.00 62.00 85 GLY A O 1
ATOM 600 N N . THR A 1 86 ? -17.419 -0.650 14.572 1.00 59.59 86 THR A N 1
ATOM 601 C CA . THR A 1 86 ? -17.071 -2.007 15.003 1.00 59.59 86 THR A CA 1
ATOM 602 C C . THR A 1 86 ? -16.291 -2.682 13.869 1.00 59.59 86 THR A C 1
ATOM 604 O O . THR A 1 86 ? -16.810 -2.860 12.769 1.00 59.59 86 THR A O 1
ATOM 607 N N . MET A 1 87 ? -15.026 -3.053 14.118 1.00 57.50 87 MET A N 1
ATOM 608 C CA . MET A 1 87 ? -14.133 -3.644 13.101 1.00 57.50 87 MET A CA 1
ATOM 609 C C . MET A 1 87 ? -14.788 -4.807 12.331 1.00 57.50 87 MET A C 1
ATOM 611 O O . MET A 1 87 ? -14.579 -4.938 11.130 1.00 57.50 87 MET A O 1
ATOM 615 N N . GLY A 1 88 ? -15.636 -5.599 13.001 1.00 57.62 88 GLY A N 1
ATOM 616 C CA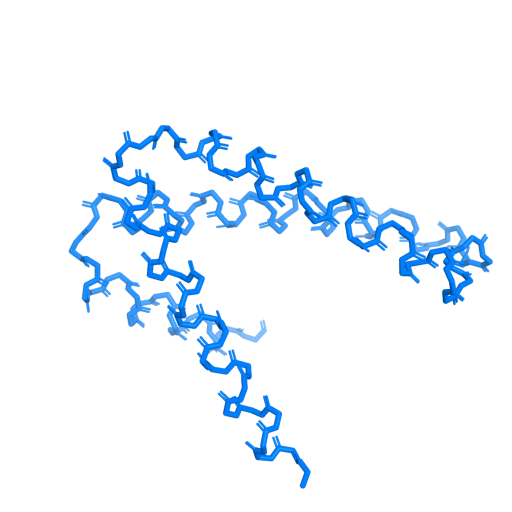 . GLY A 1 88 ? -16.353 -6.726 12.396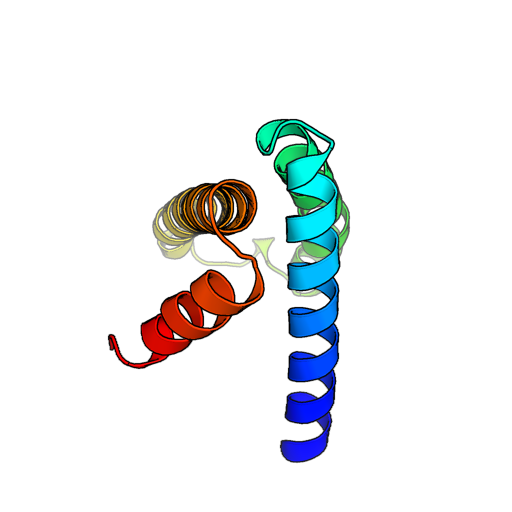 1.00 57.62 88 GLY A CA 1
ATOM 617 C C . GLY A 1 88 ? -17.460 -6.360 11.398 1.00 57.62 88 GLY A C 1
ATOM 618 O O . GLY A 1 88 ? -17.872 -7.229 10.642 1.00 57.62 88 GLY A O 1
ATOM 619 N N . VAL A 1 89 ? -17.935 -5.110 11.361 1.00 61.34 89 VAL A N 1
ATOM 620 C CA . VAL A 1 89 ? -18.971 -4.645 10.414 1.00 61.34 89 VAL A CA 1
ATOM 621 C C . VAL A 1 89 ? -18.355 -3.821 9.285 1.00 61.34 89 VAL A C 1
ATOM 623 O O . VAL A 1 89 ? -18.738 -3.956 8.127 1.00 61.34 89 VAL A O 1
ATOM 626 N N . VAL A 1 90 ? -17.353 -3.001 9.598 1.00 61.66 90 VAL A N 1
ATOM 627 C CA . VAL A 1 90 ? -16.719 -2.119 8.608 1.00 61.66 90 VAL A CA 1
ATOM 628 C C . VAL A 1 90 ? -15.879 -2.903 7.597 1.00 61.66 90 VAL A C 1
ATOM 630 O O . VAL A 1 90 ? -15.914 -2.584 6.411 1.00 61.66 90 VAL A O 1
ATOM 633 N N . ALA A 1 91 ? -15.174 -3.952 8.035 1.00 64.56 91 ALA A N 1
ATOM 634 C CA . ALA A 1 91 ? -14.387 -4.802 7.142 1.00 64.56 91 ALA A CA 1
ATOM 635 C C . ALA A 1 91 ? -15.239 -5.480 6.040 1.00 64.56 91 ALA A C 1
ATOM 637 O O . ALA A 1 91 ? -14.883 -5.343 4.869 1.00 64.56 91 ALA A O 1
ATOM 638 N N . PRO A 1 92 ? -16.386 -6.131 6.343 1.00 65.44 92 PRO A N 1
ATOM 639 C CA . PRO A 1 92 ? -17.253 -6.674 5.295 1.00 65.44 92 PRO A CA 1
ATOM 640 C C . PRO A 1 92 ? -17.870 -5.602 4.386 1.00 65.44 92 PRO A C 1
ATOM 642 O O . PRO A 1 92 ? -17.977 -5.833 3.186 1.00 65.44 92 PRO A O 1
ATOM 645 N N . ILE A 1 93 ? -18.232 -4.422 4.909 1.00 68.25 93 ILE A N 1
ATOM 646 C CA . ILE A 1 93 ? -18.761 -3.322 4.078 1.00 68.25 93 ILE A CA 1
ATOM 647 C C . ILE A 1 93 ? -17.705 -2.826 3.086 1.00 68.25 93 ILE A C 1
ATOM 649 O O . ILE A 1 93 ? -18.010 -2.615 1.917 1.00 68.25 93 ILE A O 1
ATOM 653 N N . ALA A 1 94 ? -16.458 -2.668 3.522 1.00 65.12 94 ALA A N 1
ATOM 654 C CA . ALA A 1 94 ? -15.378 -2.263 2.632 1.00 65.12 94 ALA A CA 1
ATOM 655 C C . ALA A 1 94 ? -15.023 -3.345 1.599 1.00 65.12 94 ALA A C 1
ATOM 657 O O . ALA A 1 94 ? -14.718 -3.015 0.456 1.00 65.12 94 ALA A O 1
ATOM 658 N N . ALA A 1 95 ? -15.127 -4.628 1.963 1.00 65.94 95 ALA A N 1
ATOM 659 C CA . ALA A 1 95 ? -14.923 -5.738 1.031 1.00 65.94 95 ALA A CA 1
ATOM 660 C C . ALA A 1 95 ? -15.942 -5.740 -0.126 1.00 65.94 95 ALA A C 1
ATOM 662 O O . ALA A 1 95 ? -15.612 -6.171 -1.230 1.00 65.94 95 ALA A O 1
ATOM 663 N N . LEU A 1 96 ? -17.148 -5.192 0.079 1.00 72.31 96 LEU A N 1
ATOM 664 C CA . LEU A 1 96 ? -18.132 -4.993 -0.993 1.00 72.31 96 LEU A CA 1
ATOM 665 C C . LEU A 1 96 ? -17.695 -3.947 -2.032 1.00 72.31 96 LEU A C 1
ATOM 667 O O . LEU A 1 96 ? -18.288 -3.893 -3.104 1.00 72.31 96 LEU A O 1
ATOM 671 N N . GLY A 1 97 ? -16.647 -3.156 -1.776 1.00 60.88 97 GLY A N 1
ATOM 672 C CA . GLY A 1 97 ? -16.078 -2.230 -2.760 1.00 60.88 97 GLY A CA 1
ATOM 673 C C . GLY A 1 97 ? -15.599 -2.918 -4.044 1.00 60.88 97 GLY A C 1
ATOM 674 O O . GLY A 1 97 ? -15.654 -2.311 -5.104 1.00 60.88 97 GLY A O 1
ATOM 675 N N . VAL A 1 98 ? -15.237 -4.207 -3.976 1.00 66.31 98 VAL A N 1
ATOM 676 C CA . VAL A 1 98 ? -14.902 -5.045 -5.148 1.00 66.31 98 VAL A CA 1
ATOM 677 C C . VAL A 1 98 ? -16.074 -5.195 -6.130 1.00 66.31 98 VAL A C 1
ATOM 679 O O . VAL A 1 98 ? -15.860 -5.527 -7.291 1.00 66.31 98 VAL A O 1
ATOM 682 N N . VAL A 1 99 ? -17.314 -4.951 -5.693 1.00 70.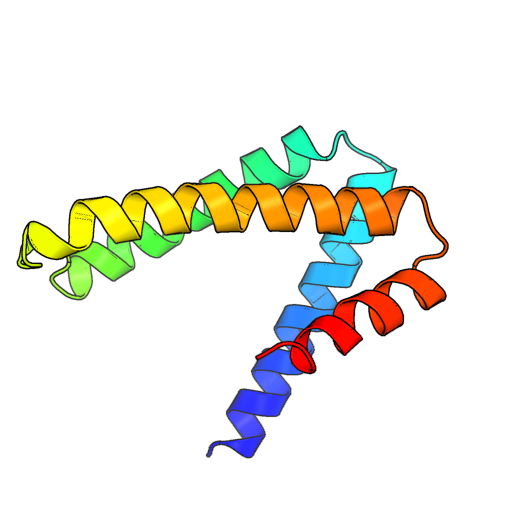81 99 VAL A N 1
ATOM 683 C CA . VAL A 1 99 ? -18.504 -5.001 -6.559 1.00 70.81 99 VAL A CA 1
ATOM 684 C C . VAL A 1 99 ? -18.578 -3.785 -7.494 1.00 70.81 99 VAL A C 1
ATOM 686 O O . VAL A 1 99 ? -19.257 -3.854 -8.517 1.00 70.81 99 VAL A O 1
ATOM 689 N N . VAL A 1 100 ? -17.897 -2.680 -7.171 1.00 54.19 100 VAL A N 1
ATOM 690 C CA . VAL A 1 100 ? -17.877 -1.479 -8.015 1.00 54.19 100 VAL A CA 1
ATOM 691 C C . VAL A 1 100 ? -16.775 -1.640 -9.079 1.00 54.19 100 VAL A C 1
ATOM 693 O O . VAL A 1 100 ? -15.616 -1.798 -8.693 1.00 54.19 100 VAL A O 1
ATOM 696 N N . PRO A 1 101 ? -17.125 -1.657 -10.383 1.00 43.19 101 PRO A N 1
ATOM 697 C CA . PRO A 1 101 ? -16.188 -1.897 -11.483 1.00 43.19 101 PRO A CA 1
ATOM 698 C C . PRO A 1 101 ? -15.206 -0.746 -11.728 1.00 43.19 101 PRO A C 1
ATOM 700 O O . PRO A 1 101 ? -15.568 0.423 -11.456 1.00 43.19 101 PRO A O 1
#